Protein AF-A0A4Q0ICU3-F1 (afdb_monomer_lite)

Sequence (137 aa):
DRVFPPDHYGDPTKGTIRIIDYKTGVDNIEFKSLDDLFEPTARDRRKAILQSMFYSRAYAEKFRYEVPVQPFIYRMRTIYSDGINPLKYSGKPLKDYHEIIDGYMERLEALVREMLLSDKPFTQAEKEESCTFCLFK

Secondary structure (DSSP, 8-state):
-EE--GGGTT-TTTPEEEEEEEESS----EES-SHHHH-TT-TT--HHHHHHHHHHHHHHHHHT--S-EEEEEEETTTHHHH-----EETTEE---GGGTHHHHHHHHHHHHHHHHH--SPP---S-HHHHTT-S--

Foldseek 3Di:
DWAADPVQPPPPLGTAAEDEAEDQDPQALEDADLVLQQVLQDPRHNVLNLVQLVVQVVVCVVVVRPYFYFYFYHHVNCCVPPNTAGRYYNNHHDRGSVVCNVVSVVSVVVVVCCVPPPPDDDDDRPDVVVCVPPPPD

Radius of gyration: 17.1 Å; chains: 1; bounding box: 47×33×45 Å

Structure (mmCIF, N/CA/C/O backbone):
data_AF-A0A4Q0ICU3-F1
#
_entry.id   AF-A0A4Q0ICU3-F1
#
loop_
_atom_site.group_PDB
_atom_site.id
_atom_site.type_symbol
_atom_site.label_atom_id
_atom_site.label_alt_id
_atom_site.label_comp_id
_atom_site.label_asym_id
_atom_site.label_entity_id
_atom_site.label_seq_id
_atom_site.pdbx_PDB_ins_code
_atom_site.Cartn_x
_atom_site.Cartn_y
_atom_site.Cartn_z
_atom_site.occupancy
_atom_site.B_iso_or_equiv
_atom_site.auth_seq_id
_atom_site.auth_comp_id
_atom_site.auth_asym_id
_atom_site.auth_atom_id
_atom_site.pdbx_PDB_model_num
ATOM 1 N N . ASP A 1 1 ? -2.716 -2.447 15.038 1.00 85.38 1 ASP A N 1
ATOM 2 C CA . ASP A 1 1 ? -3.561 -1.726 16.019 1.00 85.38 1 ASP A CA 1
ATOM 3 C C . ASP A 1 1 ? -5.032 -1.970 15.678 1.00 85.38 1 ASP A C 1
ATOM 5 O O . ASP A 1 1 ? -5.304 -2.382 14.555 1.00 85.38 1 ASP A O 1
ATOM 9 N N . ARG A 1 2 ? -5.964 -1.804 16.617 1.00 89.31 2 ARG A N 1
ATOM 10 C CA . ARG A 1 2 ? -7.397 -2.035 16.395 1.00 89.31 2 ARG A CA 1
ATOM 11 C C . ARG A 1 2 ? -8.213 -0.917 17.039 1.00 89.31 2 ARG A C 1
ATOM 13 O O . ARG A 1 2 ? -8.050 -0.634 18.220 1.00 89.31 2 ARG A O 1
ATOM 20 N N . VAL A 1 3 ? -9.108 -0.316 16.262 1.00 89.44 3 VAL A N 1
ATOM 21 C CA . VAL A 1 3 ? -9.960 0.803 16.676 1.00 89.44 3 VAL A CA 1
ATOM 22 C C . VAL A 1 3 ? -11.408 0.358 16.657 1.00 89.44 3 VAL A C 1
ATOM 24 O O . VAL A 1 3 ? -11.909 -0.048 15.614 1.00 89.44 3 VAL A O 1
ATOM 27 N N . PHE A 1 4 ? -12.084 0.438 17.795 1.00 89.94 4 PHE A N 1
ATOM 28 C CA . PHE A 1 4 ? -13.482 0.036 17.912 1.00 89.94 4 PHE A CA 1
ATOM 29 C C . PHE A 1 4 ? -14.415 1.247 17.801 1.00 89.94 4 PHE A C 1
ATOM 31 O O . PHE A 1 4 ? -14.055 2.328 18.277 1.00 89.94 4 PHE A O 1
ATOM 38 N N . PRO A 1 5 ? -15.607 1.093 17.200 1.00 87.31 5 PRO A N 1
ATOM 39 C CA . PRO A 1 5 ? -16.636 2.121 17.260 1.00 87.31 5 PRO A CA 1
ATOM 40 C C . PRO A 1 5 ? -17.193 2.239 18.694 1.00 87.31 5 PRO A C 1
ATOM 42 O O . PRO A 1 5 ? -17.101 1.268 19.453 1.00 87.31 5 PRO A O 1
ATOM 45 N N . PRO A 1 6 ? -17.784 3.393 19.068 1.00 87.88 6 PRO A N 1
ATOM 46 C CA . PRO A 1 6 ? -18.227 3.663 20.441 1.00 87.88 6 PRO A CA 1
ATOM 47 C C . PRO A 1 6 ? -19.126 2.573 21.042 1.00 87.88 6 PRO A C 1
ATOM 49 O O . PRO A 1 6 ? -18.925 2.188 22.190 1.00 87.88 6 PRO A O 1
ATOM 52 N N . ASP A 1 7 ? -20.043 2.018 20.244 1.00 89.75 7 ASP A N 1
ATOM 53 C CA . ASP A 1 7 ? -21.051 1.054 20.711 1.00 89.75 7 ASP A CA 1
ATOM 54 C C . ASP A 1 7 ? -20.600 -0.419 20.647 1.00 89.75 7 ASP A C 1
ATOM 56 O O . ASP A 1 7 ? -21.333 -1.310 21.070 1.00 89.75 7 ASP A O 1
ATOM 60 N N . HIS A 1 8 ? -19.396 -0.703 20.134 1.00 85.62 8 HIS A N 1
ATOM 61 C CA . HIS A 1 8 ? -18.869 -2.072 20.008 1.00 85.62 8 HIS A CA 1
ATOM 62 C C . HIS A 1 8 ? -17.428 -2.195 20.522 1.00 85.62 8 HIS A C 1
ATOM 64 O O . HIS A 1 8 ? -16.588 -2.875 19.920 1.00 85.62 8 HIS A O 1
ATOM 70 N N . TYR A 1 9 ? -17.113 -1.519 21.630 1.00 88.12 9 TYR A N 1
ATOM 71 C CA . TYR A 1 9 ? -15.792 -1.613 22.248 1.00 88.12 9 TYR A CA 1
ATOM 72 C C . TYR A 1 9 ? -15.449 -3.065 22.608 1.00 88.12 9 TYR A C 1
ATOM 74 O O . TYR A 1 9 ? -16.192 -3.739 23.317 1.00 88.12 9 TYR A O 1
ATOM 82 N N . GLY A 1 10 ? -14.307 -3.546 22.114 1.00 86.50 10 GLY A N 1
ATOM 83 C CA . GLY A 1 10 ? -13.831 -4.905 22.368 1.00 86.50 10 GLY A CA 1
ATOM 84 C C . GLY A 1 10 ? -14.411 -5.985 21.451 1.00 86.50 10 GLY A C 1
ATOM 85 O O . GLY A 1 10 ? -13.927 -7.111 21.518 1.00 86.50 10 GLY A O 1
ATOM 86 N N . ASP A 1 11 ? -15.367 -5.676 20.564 1.00 86.88 11 ASP A N 1
ATOM 87 C CA . ASP A 1 11 ? -15.891 -6.650 19.596 1.00 86.88 11 ASP A CA 1
ATOM 88 C C . ASP A 1 11 ? -14.896 -6.858 18.433 1.00 86.88 11 ASP A C 1
ATOM 90 O O . ASP A 1 11 ? -14.740 -5.983 17.563 1.00 86.88 11 ASP A O 1
ATOM 94 N N . PRO A 1 12 ? -14.211 -8.017 18.363 1.00 80.00 12 PRO A N 1
ATOM 95 C CA . PRO A 1 12 ? -13.195 -8.273 17.350 1.00 80.00 12 PRO A CA 1
ATOM 96 C C . PRO A 1 12 ? -13.773 -8.382 15.930 1.00 80.00 12 PRO A C 1
ATOM 98 O O . PRO A 1 12 ? -13.004 -8.436 14.973 1.00 80.00 12 PRO A O 1
ATOM 101 N N . THR A 1 13 ? -15.094 -8.387 15.767 1.00 83.38 13 THR A N 1
ATOM 102 C CA . THR A 1 13 ? -15.786 -8.398 14.471 1.00 83.38 13 THR A CA 1
ATOM 103 C C . THR A 1 13 ? -16.243 -7.010 14.022 1.00 83.38 13 THR A C 1
ATOM 105 O O . THR A 1 13 ? -16.861 -6.884 12.969 1.00 83.38 13 THR A O 1
ATOM 108 N N . LYS A 1 14 ? -15.966 -5.958 14.806 1.00 86.94 14 LYS A N 1
ATOM 109 C CA . LYS A 1 14 ? -16.398 -4.577 14.510 1.00 86.94 14 LYS A CA 1
ATOM 110 C C . LYS A 1 14 ? -15.269 -3.554 14.500 1.00 86.94 14 LYS A C 1
ATOM 112 O O . LYS A 1 14 ? -15.467 -2.437 14.034 1.00 86.94 14 LYS A O 1
ATOM 117 N N . GLY A 1 15 ? -14.088 -3.906 15.005 1.00 92.38 15 GLY A N 1
ATOM 118 C CA . GLY A 1 15 ? -12.961 -2.974 15.062 1.00 92.38 15 GLY A CA 1
ATOM 119 C C . GLY A 1 15 ? -12.244 -2.794 13.720 1.00 92.38 15 GLY A C 1
ATOM 120 O O . GLY A 1 15 ? -11.850 -3.768 13.093 1.00 92.38 15 GLY A O 1
ATOM 121 N N . THR A 1 16 ? -11.967 -1.567 13.299 1.00 94.19 16 THR A N 1
ATOM 122 C CA . THR A 1 16 ? -11.046 -1.314 12.182 1.00 94.19 16 THR A CA 1
ATOM 123 C C . THR A 1 16 ? -9.640 -1.751 12.571 1.00 94.19 16 THR A C 1
ATOM 125 O O . THR A 1 16 ? -9.127 -1.351 13.619 1.00 94.19 16 THR A O 1
ATOM 128 N N . ILE A 1 17 ? -8.992 -2.553 11.732 1.00 94.31 17 ILE A N 1
ATOM 129 C CA . ILE A 1 17 ? -7.601 -2.955 11.956 1.00 94.31 17 ILE A CA 1
ATOM 130 C C . ILE A 1 17 ? -6.685 -1.977 11.249 1.00 94.31 17 ILE A C 1
ATOM 132 O O . ILE A 1 17 ? -6.868 -1.694 10.075 1.00 94.31 17 ILE A O 1
ATOM 136 N N . ARG A 1 18 ? -5.659 -1.496 11.944 1.00 94.75 18 ARG A N 1
ATOM 137 C CA . ARG A 1 18 ? -4.565 -0.739 11.340 1.00 94.75 18 ARG A CA 1
ATOM 138 C C . ARG A 1 18 ? -3.345 -1.627 11.169 1.00 94.75 18 ARG A C 1
ATOM 140 O O . ARG A 1 18 ? -2.805 -2.124 12.168 1.00 94.75 18 ARG A O 1
ATOM 147 N N . ILE A 1 19 ? -2.895 -1.777 9.929 1.00 95.25 19 ILE A N 1
ATOM 148 C CA . ILE A 1 19 ? -1.611 -2.396 9.594 1.00 95.25 19 ILE A CA 1
ATOM 149 C C . ILE A 1 19 ? -0.568 -1.283 9.541 1.00 95.25 19 ILE A C 1
ATOM 151 O O . ILE A 1 19 ? -0.690 -0.369 8.733 1.00 95.25 19 ILE A O 1
ATOM 155 N N . ILE A 1 20 ? 0.420 -1.333 10.438 1.00 93.38 20 ILE A N 1
ATOM 156 C CA . ILE A 1 20 ? 1.394 -0.254 10.638 1.00 93.38 20 ILE A CA 1
ATOM 157 C C . ILE A 1 20 ? 2.779 -0.733 10.205 1.00 93.38 20 ILE A C 1
ATOM 159 O O . ILE A 1 20 ? 3.323 -1.664 10.795 1.00 93.38 20 ILE A O 1
ATOM 163 N N . ASP A 1 21 ? 3.347 -0.066 9.205 1.00 92.62 21 ASP A N 1
ATOM 164 C CA . ASP A 1 21 ? 4.713 -0.272 8.733 1.00 92.62 21 ASP A CA 1
ATOM 165 C C . ASP A 1 21 ? 5.643 0.805 9.313 1.00 92.62 21 ASP A C 1
ATOM 167 O O . ASP A 1 21 ? 5.462 2.001 9.068 1.00 92.62 21 ASP A O 1
ATOM 171 N N . TYR A 1 22 ? 6.623 0.401 10.122 1.00 91.88 22 TYR A N 1
ATOM 172 C CA . TYR A 1 22 ? 7.543 1.324 10.787 1.00 91.88 22 TYR A CA 1
ATOM 173 C C . TYR A 1 22 ? 8.739 1.632 9.888 1.00 91.88 22 TYR A C 1
ATOM 175 O O . TYR A 1 22 ? 9.524 0.746 9.548 1.00 91.88 22 TYR A O 1
ATOM 183 N N . LYS A 1 23 ? 8.912 2.910 9.534 1.00 90.00 23 LYS A N 1
ATOM 184 C CA . LYS A 1 23 ? 9.975 3.371 8.635 1.00 90.00 23 LYS A CA 1
ATOM 185 C C . LYS A 1 23 ? 10.787 4.497 9.259 1.00 90.00 23 LYS A C 1
ATOM 187 O O . LYS A 1 23 ? 10.258 5.442 9.840 1.00 90.00 23 LYS A O 1
ATOM 192 N N . THR A 1 24 ? 12.102 4.413 9.083 1.00 87.38 24 THR A N 1
ATOM 193 C CA . THR A 1 24 ? 13.066 5.451 9.481 1.00 87.38 24 THR A CA 1
ATOM 194 C C . THR A 1 24 ? 13.254 6.530 8.408 1.00 87.38 24 THR A C 1
ATOM 196 O O . THR A 1 24 ? 13.815 7.589 8.688 1.00 87.38 24 THR A O 1
ATOM 199 N N . GLY A 1 25 ? 12.785 6.275 7.181 1.00 82.19 25 GLY A N 1
ATOM 200 C CA . GLY A 1 25 ? 12.861 7.190 6.044 1.00 82.19 25 GLY A CA 1
ATOM 201 C C . GLY A 1 25 ? 11.762 8.258 6.013 1.00 82.19 25 GLY A C 1
ATOM 202 O O . GLY A 1 25 ? 10.901 8.336 6.889 1.00 82.19 25 GLY A O 1
ATOM 203 N N . VAL A 1 26 ? 11.801 9.084 4.965 1.00 80.19 26 VAL A N 1
ATOM 204 C CA . VAL A 1 26 ? 10.812 10.138 4.663 1.00 80.19 26 VAL A CA 1
ATOM 205 C C . VAL A 1 26 ? 9.839 9.697 3.568 1.00 80.19 26 VAL A C 1
ATOM 207 O O . VAL A 1 26 ? 9.496 10.481 2.689 1.00 80.19 26 VAL A O 1
ATOM 210 N N . ASP A 1 27 ? 9.420 8.428 3.599 1.00 83.94 27 ASP A N 1
ATOM 211 C CA . ASP A 1 27 ? 8.518 7.875 2.587 1.00 83.94 27 ASP A CA 1
ATOM 212 C C . ASP A 1 27 ? 7.281 8.769 2.409 1.00 83.94 27 ASP A C 1
ATOM 214 O O . ASP A 1 27 ? 6.688 9.276 3.370 1.00 83.94 27 ASP A O 1
ATOM 218 N N . ASN A 1 28 ? 6.893 8.997 1.161 1.00 88.25 28 ASN A N 1
ATOM 219 C CA . ASN A 1 28 ? 5.693 9.758 0.873 1.00 88.25 28 ASN A CA 1
ATOM 220 C C . ASN A 1 28 ? 4.464 8.855 1.040 1.00 88.25 28 ASN A C 1
ATOM 222 O O . ASN A 1 28 ? 4.411 7.752 0.495 1.00 88.25 28 ASN A O 1
ATOM 226 N N . ILE A 1 29 ? 3.481 9.338 1.794 1.00 92.69 29 ILE A N 1
ATOM 227 C CA . ILE A 1 29 ? 2.259 8.603 2.138 1.00 92.69 29 ILE A CA 1
ATOM 228 C C . ILE A 1 29 ? 1.076 8.960 1.228 1.00 92.69 29 ILE A C 1
ATOM 230 O O . ILE A 1 29 ? -0.048 8.554 1.504 1.00 92.69 29 ILE A O 1
ATOM 234 N N . GLU A 1 30 ? 1.312 9.727 0.160 1.00 93.94 30 GLU A N 1
ATOM 235 C CA . GLU A 1 30 ? 0.288 10.191 -0.776 1.00 93.94 30 GLU A CA 1
ATOM 236 C C . GLU A 1 30 ? 0.551 9.731 -2.211 1.00 93.94 30 GLU A C 1
ATOM 238 O O . GLU A 1 30 ? 1.655 9.877 -2.734 1.00 93.94 30 GLU A O 1
ATOM 243 N N . PHE A 1 31 ? -0.485 9.241 -2.883 1.00 94.25 31 PHE A N 1
ATOM 244 C CA . PHE A 1 31 ? -0.454 8.835 -4.287 1.00 94.25 31 PHE A CA 1
ATOM 245 C C . PHE A 1 31 ? -1.749 9.255 -4.990 1.00 94.25 31 PHE A C 1
ATOM 247 O O . PHE A 1 31 ? -2.799 9.397 -4.357 1.00 94.25 31 PHE A O 1
ATOM 254 N N . LYS A 1 32 ? -1.671 9.517 -6.297 1.00 93.69 32 LYS A N 1
ATOM 255 C CA . LYS A 1 32 ? -2.798 10.036 -7.085 1.00 93.69 32 LYS A CA 1
ATOM 256 C C . LYS A 1 32 ? -3.480 8.928 -7.868 1.00 93.69 32 LYS A C 1
ATOM 258 O O . LYS A 1 32 ? -4.701 8.920 -7.950 1.00 93.69 32 LYS A O 1
ATOM 263 N N . SER A 1 33 ? -2.705 7.989 -8.397 1.00 93.75 33 SER A N 1
ATOM 264 C CA . SER A 1 33 ? -3.201 6.857 -9.172 1.00 93.75 33 SER A CA 1
ATOM 265 C C . SER A 1 33 ? -2.609 5.544 -8.665 1.00 93.75 33 SER A C 1
ATOM 267 O O . SER A 1 33 ? -1.530 5.529 -8.074 1.00 93.75 33 SER A O 1
ATOM 269 N N . LEU A 1 34 ? -3.298 4.427 -8.907 1.00 94.12 34 LEU A N 1
ATOM 270 C CA . LEU A 1 34 ? -2.722 3.110 -8.632 1.00 94.12 34 LEU A CA 1
ATOM 271 C C . LEU A 1 34 ? -1.479 2.844 -9.489 1.00 94.12 34 LEU A C 1
ATOM 273 O O . LEU A 1 34 ? -0.563 2.180 -9.013 1.00 94.12 34 LEU A O 1
ATOM 277 N N . ASP A 1 35 ? -1.407 3.404 -10.697 1.00 92.12 35 ASP A N 1
ATOM 278 C CA . ASP A 1 35 ? -0.250 3.261 -11.588 1.00 92.12 35 ASP A CA 1
ATOM 279 C C . ASP A 1 35 ? 1.024 3.850 -10.954 1.00 92.12 35 ASP A C 1
ATOM 281 O O . ASP A 1 35 ? 2.100 3.267 -11.085 1.00 92.12 35 ASP A O 1
ATOM 285 N N . ASP A 1 36 ? 0.896 4.901 -10.131 1.00 90.19 36 ASP A N 1
ATOM 286 C CA . ASP A 1 36 ? 2.009 5.496 -9.367 1.00 90.19 36 ASP A CA 1
ATOM 287 C C . ASP A 1 36 ? 2.721 4.473 -8.450 1.00 90.19 36 ASP A C 1
ATOM 289 O O . ASP A 1 36 ? 3.884 4.657 -8.075 1.00 90.19 36 ASP A O 1
ATOM 293 N N . LEU A 1 37 ? 2.024 3.407 -8.032 1.00 92.38 37 LEU A N 1
ATOM 294 C CA . LEU A 1 37 ? 2.577 2.361 -7.163 1.00 92.38 37 LEU A CA 1
ATOM 295 C C . LEU A 1 37 ? 3.396 1.322 -7.954 1.00 92.38 37 LEU A C 1
ATOM 297 O O . LEU A 1 37 ? 4.318 0.698 -7.405 1.00 92.38 37 LEU A O 1
ATOM 301 N N . PHE A 1 38 ? 3.067 1.140 -9.234 1.00 92.50 38 PHE A N 1
ATOM 302 C CA . PHE A 1 38 ? 3.589 0.073 -10.090 1.00 92.50 38 PHE A CA 1
ATOM 303 C C . PHE A 1 38 ? 4.547 0.562 -11.181 1.00 92.50 38 PHE A C 1
ATOM 305 O O . PHE A 1 38 ? 5.231 -0.275 -11.754 1.00 92.50 38 PHE A O 1
ATOM 312 N N . GLU A 1 39 ? 4.682 1.874 -11.396 1.00 88.50 39 GLU A N 1
ATOM 313 C CA . GLU A 1 39 ? 5.636 2.470 -12.342 1.00 88.50 39 GLU A CA 1
ATOM 314 C C . GLU A 1 39 ? 7.105 2.186 -11.938 1.00 88.50 39 GLU A C 1
ATOM 316 O O . GLU A 1 39 ? 7.595 2.749 -10.945 1.00 88.50 39 GLU A O 1
ATOM 321 N N . PRO A 1 40 ? 7.842 1.325 -12.673 1.00 81.56 40 PRO A N 1
ATOM 322 C CA . PRO A 1 40 ? 9.208 0.938 -12.318 1.00 81.56 40 PRO A CA 1
ATOM 323 C C . PRO A 1 40 ? 10.204 2.094 -12.423 1.00 81.56 40 PRO A C 1
ATOM 325 O O . PRO A 1 40 ? 11.183 2.131 -11.677 1.00 81.56 40 PRO A O 1
ATOM 328 N N . THR A 1 41 ? 9.950 3.051 -13.318 1.00 82.06 41 THR A N 1
ATOM 329 C CA . THR A 1 41 ? 10.849 4.180 -13.577 1.00 82.06 41 THR A CA 1
ATOM 330 C C . THR A 1 41 ? 10.554 5.388 -12.683 1.00 82.06 41 THR A C 1
ATOM 332 O O . THR A 1 41 ? 11.280 6.385 -12.729 1.00 82.06 41 THR A O 1
ATOM 335 N N . ALA A 1 42 ? 9.534 5.342 -11.820 1.00 81.75 42 ALA A N 1
ATOM 336 C CA . ALA A 1 42 ? 9.175 6.465 -10.958 1.00 81.75 42 ALA A CA 1
ATOM 337 C C . ALA A 1 42 ? 10.305 6.789 -9.966 1.00 81.75 42 ALA A C 1
ATOM 339 O O . ALA A 1 42 ? 10.709 5.958 -9.154 1.00 81.75 42 ALA A O 1
ATOM 340 N N . ARG A 1 43 ? 10.796 8.039 -9.992 1.00 72.81 43 ARG A N 1
ATOM 341 C CA . ARG A 1 43 ? 11.878 8.500 -9.095 1.00 72.81 43 ARG A CA 1
ATOM 342 C C . ARG A 1 43 ? 11.482 8.434 -7.616 1.00 72.81 43 ARG A C 1
ATOM 344 O O . ARG A 1 43 ? 12.318 8.145 -6.772 1.00 72.81 43 ARG A O 1
ATOM 351 N N . ASP A 1 44 ? 10.214 8.699 -7.317 1.00 74.69 44 ASP A N 1
ATOM 352 C CA . ASP A 1 44 ? 9.656 8.701 -5.960 1.00 74.69 44 ASP A CA 1
ATOM 353 C C . ASP A 1 44 ? 8.575 7.617 -5.828 1.00 74.69 44 ASP A C 1
ATOM 355 O O . ASP A 1 44 ? 7.425 7.871 -5.449 1.00 74.69 44 ASP A O 1
ATOM 359 N N . ARG A 1 45 ? 8.939 6.390 -6.234 1.00 77.56 45 ARG A N 1
ATOM 360 C CA . ARG A 1 45 ? 8.034 5.241 -6.192 1.00 77.56 45 ARG A CA 1
ATOM 361 C C . ARG A 1 45 ? 7.549 5.012 -4.767 1.00 77.56 45 ARG A C 1
ATOM 363 O O . ARG A 1 45 ? 8.330 4.892 -3.821 1.00 77.56 45 ARG A O 1
ATOM 370 N N . ARG A 1 46 ? 6.239 4.848 -4.626 1.00 89.25 46 ARG A N 1
ATOM 371 C CA . ARG A 1 46 ? 5.540 4.679 -3.346 1.00 89.25 46 ARG A CA 1
ATOM 372 C C . ARG A 1 46 ? 5.675 3.264 -2.776 1.00 89.25 46 ARG A C 1
ATOM 374 O O . ARG A 1 46 ? 4.689 2.627 -2.411 1.00 89.25 46 ARG A O 1
ATOM 381 N N . LYS A 1 47 ? 6.907 2.754 -2.683 1.00 87.94 47 LYS A N 1
ATOM 382 C CA . LYS A 1 47 ? 7.223 1.371 -2.279 1.00 87.94 47 LYS A CA 1
ATOM 383 C C . LYS A 1 47 ? 6.631 0.981 -0.922 1.00 87.94 47 LYS A C 1
ATOM 385 O O . LYS A 1 47 ? 6.146 -0.133 -0.765 1.00 87.94 47 LYS A O 1
ATOM 390 N N . ALA A 1 48 ? 6.621 1.905 0.038 1.00 91.88 48 ALA A N 1
ATOM 391 C CA . ALA A 1 48 ? 6.054 1.661 1.361 1.00 91.88 48 ALA A CA 1
ATOM 392 C C . ALA A 1 48 ? 4.518 1.518 1.314 1.00 91.88 48 ALA A C 1
ATOM 394 O O . ALA A 1 48 ? 3.949 0.706 2.043 1.00 91.88 48 ALA A O 1
ATOM 395 N N . ILE A 1 49 ? 3.847 2.244 0.408 1.00 94.44 49 ILE A N 1
ATOM 396 C CA . ILE A 1 49 ? 2.401 2.108 0.171 1.00 94.44 49 ILE A CA 1
ATOM 397 C C . ILE A 1 49 ? 2.115 0.760 -0.490 1.00 94.44 49 ILE A C 1
ATOM 399 O O . ILE A 1 49 ? 1.255 0.022 -0.013 1.00 94.44 49 ILE A O 1
ATOM 403 N N . LEU A 1 50 ? 2.886 0.404 -1.524 1.00 94.31 50 LEU A N 1
ATOM 404 C CA . LEU A 1 50 ? 2.778 -0.888 -2.207 1.00 94.31 50 LEU A CA 1
ATOM 405 C C . LEU A 1 50 ? 2.890 -2.063 -1.216 1.00 94.31 50 LEU A C 1
ATOM 407 O O . LEU A 1 50 ? 2.061 -2.972 -1.243 1.00 94.31 50 LEU A O 1
ATOM 411 N N . GLN A 1 51 ? 3.877 -2.008 -0.313 1.00 94.12 51 GLN A N 1
ATOM 412 C CA . GLN A 1 51 ? 4.107 -2.997 0.745 1.00 94.12 51 GLN A CA 1
ATOM 413 C C . GLN A 1 51 ? 2.945 -3.047 1.757 1.00 94.12 51 GLN A C 1
ATOM 415 O O . GLN A 1 51 ? 2.451 -4.124 2.090 1.00 94.12 51 GLN A O 1
ATOM 420 N N . SER A 1 52 ? 2.474 -1.889 2.228 1.00 95.12 52 SER A N 1
ATOM 421 C CA . SER A 1 52 ? 1.400 -1.806 3.231 1.00 95.12 52 SER A CA 1
ATOM 422 C C . SER A 1 52 ? 0.051 -2.308 2.702 1.00 95.12 52 SE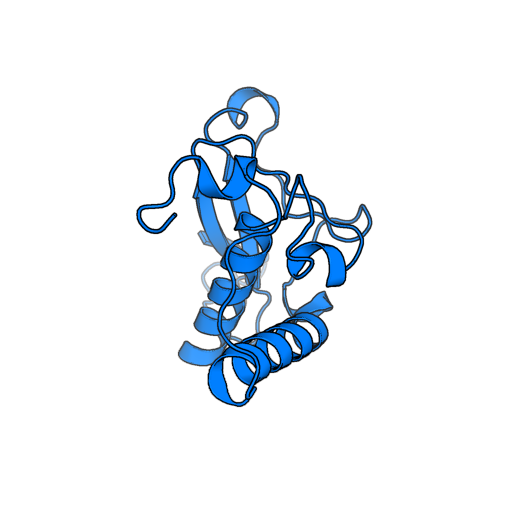R A C 1
ATOM 424 O O . SER A 1 52 ? -0.707 -2.948 3.436 1.00 95.12 52 SER A O 1
ATOM 426 N N . MET A 1 53 ? -0.243 -2.065 1.421 1.00 96.75 53 MET A N 1
ATOM 427 C CA . MET A 1 53 ? -1.432 -2.599 0.747 1.00 96.75 53 MET A CA 1
ATOM 428 C C . MET A 1 53 ? -1.400 -4.128 0.675 1.00 96.75 53 MET A C 1
ATOM 430 O O . MET A 1 53 ? -2.390 -4.774 1.022 1.00 96.75 53 MET A O 1
ATOM 434 N N . PHE A 1 54 ? -0.246 -4.711 0.325 1.00 97.00 54 PHE A N 1
ATOM 435 C CA . PHE A 1 54 ? -0.069 -6.164 0.303 1.00 97.00 54 PHE A CA 1
ATOM 436 C C . PHE A 1 54 ? -0.351 -6.786 1.674 1.00 97.00 54 PHE A C 1
ATOM 438 O O . PHE A 1 54 ? -1.110 -7.747 1.778 1.00 97.00 54 PHE A O 1
ATOM 445 N N . TYR A 1 55 ? 0.207 -6.213 2.745 1.00 96.56 55 TYR A N 1
ATOM 446 C CA . TYR A 1 55 ? -0.030 -6.713 4.100 1.00 96.56 55 TYR A CA 1
ATOM 447 C C . TYR A 1 55 ? -1.484 -6.579 4.5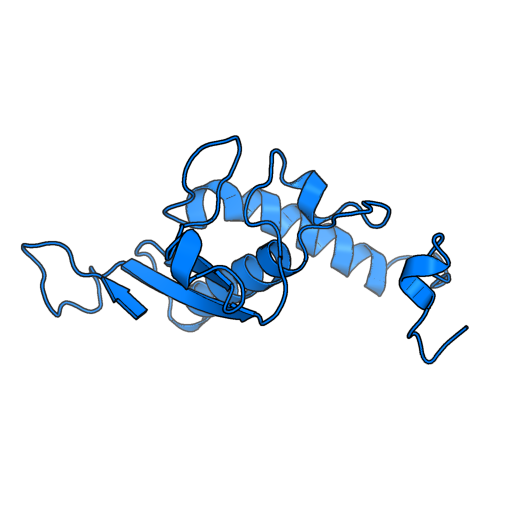44 1.00 96.56 55 TYR A C 1
ATOM 449 O O . TYR A 1 55 ? -1.988 -7.469 5.227 1.00 96.56 55 TYR A O 1
ATOM 457 N N . SER A 1 56 ? -2.164 -5.507 4.134 1.00 96.75 56 SER A N 1
ATOM 458 C CA . SER A 1 56 ? -3.589 -5.314 4.420 1.00 96.75 56 SER A CA 1
ATOM 459 C C . SER A 1 56 ? -4.426 -6.419 3.775 1.00 96.75 56 SER A C 1
ATOM 461 O O . SER A 1 56 ? -5.205 -7.073 4.469 1.00 96.75 56 SER A O 1
ATOM 463 N N . ARG A 1 57 ? -4.177 -6.725 2.492 1.00 97.19 57 ARG A N 1
ATOM 464 C CA . ARG A 1 57 ? -4.838 -7.843 1.803 1.00 97.19 57 ARG A CA 1
ATOM 465 C C . ARG A 1 57 ? -4.491 -9.192 2.418 1.00 97.19 57 ARG A C 1
ATOM 467 O O . ARG A 1 57 ? -5.390 -9.978 2.686 1.00 97.19 57 ARG A O 1
ATOM 474 N N . ALA A 1 58 ? -3.210 -9.456 2.667 1.00 96.94 58 ALA A N 1
ATOM 475 C CA . ALA A 1 58 ? -2.759 -10.724 3.232 1.00 96.94 58 ALA A CA 1
ATOM 476 C C . ALA A 1 58 ? -3.377 -10.989 4.613 1.00 96.94 58 ALA A C 1
ATOM 478 O O . ALA A 1 58 ? -3.764 -12.119 4.909 1.00 96.94 58 ALA A O 1
ATOM 479 N N . TYR A 1 59 ? -3.495 -9.954 5.451 1.00 95.69 59 TYR A N 1
ATOM 480 C CA . TYR A 1 59 ? -4.174 -10.057 6.738 1.00 95.69 59 TYR A CA 1
ATOM 481 C C . TYR A 1 59 ? -5.661 -10.382 6.556 1.00 95.69 59 TYR A C 1
ATOM 483 O O . TYR A 1 59 ? -6.150 -11.343 7.153 1.00 95.69 59 TYR A O 1
ATOM 491 N N . ALA A 1 60 ? -6.364 -9.605 5.727 1.00 95.19 60 ALA A N 1
ATOM 492 C CA . ALA A 1 60 ? -7.795 -9.775 5.507 1.00 95.19 60 ALA A CA 1
ATOM 493 C C . ALA A 1 60 ? -8.131 -11.174 4.971 1.00 95.19 60 ALA A C 1
ATOM 495 O O . ALA A 1 60 ? -9.006 -11.838 5.517 1.00 95.19 60 ALA A O 1
ATOM 496 N N . GLU A 1 61 ? -7.368 -11.669 3.997 1.00 96.00 61 GLU A N 1
ATOM 497 C CA . GLU A 1 61 ? -7.519 -13.021 3.444 1.00 96.00 61 GLU A CA 1
ATOM 498 C C . GLU A 1 61 ? -7.268 -14.110 4.488 1.00 96.00 61 GLU A C 1
ATOM 500 O O . GLU A 1 61 ? -8.092 -15.003 4.691 1.00 96.00 61 GLU A O 1
ATOM 505 N N . LYS A 1 62 ? -6.137 -14.024 5.201 1.00 96.31 62 LYS A N 1
ATOM 506 C CA . LYS A 1 62 ? -5.734 -15.047 6.173 1.00 96.31 62 LYS A CA 1
ATOM 507 C C . LYS A 1 62 ? -6.764 -15.227 7.287 1.00 96.31 62 LYS A C 1
ATOM 509 O O . LYS A 1 62 ? -6.969 -16.347 7.751 1.00 96.31 62 LYS A O 1
ATOM 514 N N . PHE A 1 63 ? -7.370 -14.132 7.737 1.00 93.56 63 PHE A N 1
ATOM 515 C CA . PHE A 1 63 ? -8.295 -14.129 8.869 1.00 93.56 63 PHE A CA 1
ATOM 516 C C . PHE A 1 63 ? -9.765 -13.975 8.466 1.00 93.56 63 PHE A C 1
ATOM 518 O O . PHE A 1 63 ? -10.609 -13.906 9.356 1.00 93.56 63 PHE A O 1
ATOM 525 N N . ARG A 1 64 ? -10.074 -13.943 7.159 1.00 93.12 64 ARG A N 1
ATOM 526 C CA . ARG A 1 64 ? -11.418 -13.666 6.615 1.00 93.12 64 ARG A CA 1
ATOM 527 C C . ARG A 1 64 ? -12.032 -12.413 7.242 1.00 93.12 64 ARG A C 1
ATOM 529 O O . ARG A 1 64 ? -13.137 -12.430 7.777 1.00 93.12 64 ARG A O 1
ATOM 536 N N . TYR A 1 65 ? -11.242 -11.345 7.262 1.00 92.56 65 TYR A N 1
ATOM 537 C CA . TYR A 1 65 ? -11.580 -10.113 7.954 1.00 92.56 65 TYR A CA 1
ATOM 538 C C . TYR A 1 65 ? -12.312 -9.149 7.019 1.00 92.56 65 TYR A C 1
ATOM 540 O O . TYR A 1 65 ? -11.688 -8.532 6.165 1.00 92.56 65 TYR A O 1
ATOM 548 N N . GLU A 1 66 ? -13.628 -9.023 7.192 1.00 90.44 66 GLU A N 1
ATOM 549 C CA . GLU A 1 66 ? -14.502 -8.227 6.307 1.00 90.44 66 GLU A CA 1
ATOM 550 C C . GLU A 1 66 ? -14.703 -6.773 6.775 1.00 90.44 66 GLU A C 1
ATOM 552 O O . GLU A 1 66 ? -15.314 -5.956 6.092 1.00 90.44 66 GLU A O 1
ATOM 557 N N . VAL A 1 67 ? -14.206 -6.433 7.963 1.00 93.06 67 VAL A N 1
ATOM 558 C CA . VAL A 1 67 ? -14.266 -5.073 8.524 1.00 93.06 67 VAL A CA 1
ATOM 559 C C . VAL A 1 67 ? -13.116 -4.244 7.942 1.00 93.06 67 VAL A C 1
ATOM 561 O O . VAL A 1 67 ? -12.079 -4.824 7.608 1.00 93.06 67 VAL A O 1
ATOM 564 N N . PRO A 1 68 ? -13.228 -2.900 7.878 1.00 95.12 68 PRO A N 1
ATOM 565 C CA . PRO A 1 68 ? -12.169 -2.063 7.337 1.00 95.12 68 PRO A CA 1
ATOM 566 C C . PRO A 1 68 ? -10.767 -2.382 7.864 1.00 95.12 68 PRO A C 1
ATOM 568 O O . PRO A 1 68 ? -10.541 -2.499 9.079 1.00 95.12 68 PRO A O 1
ATOM 571 N N . VAL A 1 69 ? -9.817 -2.463 6.932 1.00 96.25 69 VAL A N 1
ATOM 572 C CA . VAL A 1 69 ? -8.385 -2.567 7.223 1.00 96.25 69 VAL A CA 1
ATOM 573 C C . VAL A 1 69 ? -7.706 -1.317 6.690 1.00 96.25 69 VAL A C 1
ATOM 575 O O . VAL A 1 69 ? -7.737 -1.028 5.498 1.00 96.25 69 VAL A O 1
ATOM 578 N N . GLN A 1 70 ? -7.082 -0.563 7.585 1.00 96.31 70 GLN A N 1
ATOM 579 C CA . GLN A 1 70 ? -6.461 0.712 7.282 1.00 96.31 70 GLN A CA 1
ATOM 580 C C . GLN A 1 70 ? -4.930 0.571 7.237 1.00 96.31 70 GLN A C 1
ATOM 582 O O . GLN A 1 70 ? -4.307 0.307 8.273 1.00 96.31 70 GLN A O 1
ATOM 587 N N . PRO A 1 71 ? -4.286 0.767 6.076 1.00 95.56 71 PRO A N 1
ATOM 588 C CA . PRO A 1 71 ? -2.831 0.788 5.987 1.00 95.56 71 PRO A CA 1
ATOM 589 C C . PRO A 1 71 ? -2.261 2.093 6.567 1.00 95.56 71 PRO A C 1
ATOM 591 O O . PRO A 1 71 ? -2.796 3.180 6.345 1.00 95.56 71 PRO A O 1
ATOM 594 N N . PHE A 1 72 ? -1.141 1.992 7.282 1.00 94.12 72 PHE A N 1
ATOM 595 C CA . PHE A 1 72 ? -0.388 3.117 7.834 1.00 94.12 72 PHE A CA 1
ATOM 596 C C . PHE A 1 72 ? 1.109 2.933 7.630 1.00 94.12 72 PHE A C 1
ATOM 598 O O . PHE A 1 72 ? 1.647 1.844 7.819 1.00 94.12 72 PHE A O 1
ATOM 605 N N . ILE A 1 73 ? 1.788 4.048 7.368 1.00 93.75 73 ILE A N 1
ATOM 606 C CA . ILE A 1 73 ? 3.246 4.131 7.402 1.00 93.75 73 ILE A CA 1
ATOM 607 C C . ILE A 1 73 ? 3.637 5.075 8.532 1.00 93.75 73 ILE A C 1
ATOM 609 O O . ILE A 1 73 ? 3.290 6.257 8.539 1.00 93.75 73 ILE A O 1
ATOM 613 N N . TYR A 1 74 ? 4.379 4.544 9.493 1.00 92.25 74 TYR A N 1
ATOM 614 C CA . TYR A 1 74 ? 4.865 5.277 10.645 1.00 92.25 74 TYR A CA 1
ATOM 615 C C . TYR A 1 74 ? 6.263 5.816 10.357 1.00 92.25 74 TYR A C 1
ATOM 617 O O . TYR A 1 74 ? 7.256 5.093 10.443 1.00 92.25 74 TYR A O 1
ATOM 625 N N . ARG A 1 75 ? 6.335 7.098 9.993 1.00 91.81 75 ARG A N 1
ATOM 626 C CA . ARG A 1 75 ? 7.588 7.777 9.639 1.00 91.81 75 ARG A CA 1
ATOM 627 C C . ARG A 1 75 ? 8.259 8.302 10.899 1.00 91.81 75 ARG A C 1
ATOM 629 O O . ARG A 1 75 ? 7.999 9.426 11.322 1.00 91.81 75 ARG A O 1
ATOM 636 N N . MET A 1 76 ? 9.140 7.501 11.496 1.00 89.81 76 MET A N 1
ATOM 637 C CA . MET A 1 76 ? 9.820 7.845 12.753 1.00 89.81 76 MET A CA 1
ATOM 638 C C . MET A 1 76 ? 10.552 9.189 12.679 1.00 89.81 76 MET A C 1
ATOM 640 O O . MET A 1 76 ? 10.604 9.918 13.663 1.00 89.81 76 MET A O 1
ATOM 644 N N . ARG A 1 77 ? 11.081 9.545 11.503 1.00 88.69 77 ARG A N 1
ATOM 645 C CA . ARG A 1 77 ? 11.823 10.794 11.311 1.00 88.69 77 ARG A CA 1
ATOM 646 C C . ARG A 1 77 ? 10.956 12.052 11.395 1.00 88.69 77 ARG A C 1
ATOM 648 O O . ARG A 1 77 ? 11.476 13.087 11.794 1.00 88.69 77 ARG A O 1
ATOM 655 N N . THR A 1 78 ? 9.678 11.986 11.016 1.00 89.31 78 THR A N 1
ATOM 656 C CA . THR A 1 78 ? 8.794 13.169 10.968 1.00 89.31 78 THR A CA 1
ATOM 657 C C . THR A 1 78 ? 7.582 13.060 11.881 1.00 89.31 78 THR A C 1
ATOM 659 O O . THR A 1 78 ? 6.738 13.945 11.894 1.00 89.31 78 THR A O 1
ATOM 662 N N . ILE A 1 79 ? 7.482 12.008 12.693 1.00 89.62 79 ILE A N 1
ATOM 663 C CA . ILE A 1 79 ? 6.305 11.820 13.538 1.00 89.62 79 ILE A CA 1
ATOM 664 C C . ILE A 1 79 ? 6.113 12.919 14.583 1.00 89.62 79 ILE A C 1
ATOM 666 O O . ILE A 1 79 ? 4.980 13.297 14.863 1.00 89.62 79 ILE A O 1
ATOM 670 N N . TYR A 1 80 ? 7.199 13.449 15.146 1.00 88.56 80 TYR A N 1
ATOM 671 C CA . TYR A 1 80 ? 7.102 14.522 16.134 1.00 88.56 80 TYR A CA 1
ATOM 672 C C . TYR A 1 80 ? 6.537 15.816 15.535 1.00 88.56 80 TYR A C 1
ATOM 674 O O . TYR A 1 80 ? 5.861 16.553 16.244 1.00 88.56 80 TYR A O 1
ATOM 682 N N . SER A 1 81 ? 6.798 16.087 14.251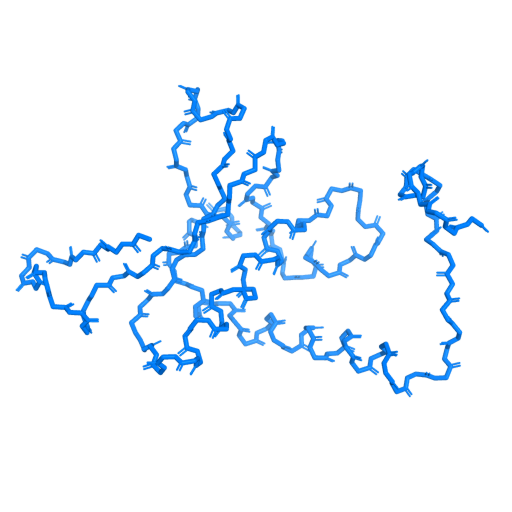 1.00 90.62 81 SER A N 1
ATOM 683 C CA . SER A 1 81 ? 6.306 17.286 13.564 1.00 90.62 81 SER A CA 1
ATOM 684 C C . SER A 1 81 ? 4.941 17.074 12.914 1.00 90.62 81 SER A C 1
ATOM 686 O O . SER A 1 81 ? 4.062 17.920 13.035 1.00 90.62 81 SER A O 1
ATOM 688 N N . ASP A 1 82 ? 4.760 15.946 12.229 1.00 87.19 82 ASP A N 1
ATOM 689 C CA . ASP A 1 82 ? 3.614 15.712 11.346 1.00 87.19 82 ASP A CA 1
ATOM 690 C C . ASP A 1 82 ? 2.505 14.911 12.040 1.00 87.19 82 ASP A C 1
ATOM 692 O O . ASP A 1 82 ? 1.377 14.853 11.549 1.00 87.19 82 ASP A O 1
ATOM 696 N N . GLY A 1 83 ? 2.823 14.241 13.149 1.00 87.69 83 GLY A N 1
ATOM 697 C CA . GLY A 1 83 ? 1.961 13.245 13.767 1.00 87.69 83 GLY A CA 1
ATOM 698 C C . GLY A 1 83 ? 1.790 11.981 12.917 1.00 87.69 83 GLY A C 1
ATOM 699 O O . GLY A 1 83 ? 2.509 11.718 11.948 1.00 87.69 83 GLY A O 1
ATOM 700 N N . ILE A 1 84 ? 0.810 11.166 13.307 1.00 85.56 84 ILE A N 1
ATOM 701 C CA . ILE A 1 84 ? 0.443 9.934 12.603 1.00 85.56 84 ILE A CA 1
ATOM 702 C C . ILE A 1 84 ? -0.677 10.272 11.624 1.00 85.56 84 ILE A C 1
ATOM 704 O O . ILE A 1 84 ? -1.789 10.589 12.041 1.00 85.56 84 ILE A O 1
ATOM 708 N N . ASN A 1 85 ? -0.395 10.164 10.328 1.00 88.50 85 ASN A N 1
ATOM 709 C CA . ASN A 1 85 ? -1.364 10.450 9.276 1.00 88.50 85 ASN A CA 1
ATOM 710 C C . ASN A 1 85 ? -1.714 9.177 8.497 1.00 88.50 85 ASN A C 1
ATOM 712 O O . ASN A 1 85 ? -0.828 8.351 8.260 1.00 88.50 85 ASN A O 1
ATOM 716 N N . PRO A 1 86 ? -2.982 9.009 8.084 1.00 91.44 86 PRO A N 1
ATOM 717 C CA . PRO A 1 86 ? -3.358 7.937 7.174 1.00 91.44 86 PRO A CA 1
ATOM 718 C C . PRO A 1 86 ? -2.704 8.141 5.805 1.00 91.44 86 PRO A C 1
ATOM 720 O O . PRO A 1 86 ? -2.349 9.267 5.436 1.00 91.44 86 PRO A O 1
ATOM 723 N N . LEU A 1 87 ? -2.599 7.058 5.031 1.00 94.94 87 LEU A N 1
ATOM 724 C CA . LEU A 1 87 ? -2.261 7.179 3.614 1.00 94.94 87 LEU A CA 1
ATOM 725 C C . LEU A 1 87 ? -3.283 8.073 2.909 1.00 94.94 87 LEU A C 1
ATOM 727 O O . LEU A 1 87 ? -4.449 8.124 3.305 1.00 94.94 87 LEU A O 1
ATOM 731 N N . LYS A 1 88 ? -2.855 8.774 1.862 1.00 95.75 88 LYS A N 1
ATOM 732 C CA . LYS A 1 88 ? -3.728 9.615 1.044 1.00 95.75 88 LYS A CA 1
ATOM 733 C C . LYS A 1 88 ? -3.805 9.080 -0.376 1.00 95.75 88 LYS A C 1
ATOM 735 O O . LYS A 1 88 ? -2.779 8.933 -1.035 1.00 95.75 88 LYS A O 1
ATOM 740 N N . TYR A 1 89 ? -5.023 8.849 -0.845 1.00 95.94 89 TYR A N 1
ATOM 741 C CA . TYR A 1 89 ? -5.316 8.506 -2.226 1.00 95.94 89 TYR A CA 1
ATOM 742 C C . TYR A 1 89 ? -6.096 9.649 -2.873 1.00 95.94 89 TYR A C 1
ATOM 744 O O . TYR A 1 89 ? -7.152 10.044 -2.376 1.00 95.94 89 TYR A O 1
ATOM 752 N N . SER A 1 90 ? -5.559 10.228 -3.950 1.00 94.50 90 SER A N 1
ATOM 753 C CA . SER A 1 90 ? -6.174 11.378 -4.637 1.00 94.50 90 SER A CA 1
ATOM 754 C C . SER A 1 90 ? -6.537 12.528 -3.677 1.00 94.50 90 SER A C 1
ATOM 756 O O . SER A 1 90 ? -7.633 13.087 -3.717 1.00 94.50 90 SER A O 1
ATOM 758 N N . GLY A 1 91 ? -5.622 12.851 -2.755 1.00 94.94 91 GLY A N 1
ATOM 759 C CA . GLY A 1 91 ? -5.791 13.912 -1.755 1.00 94.94 91 GLY A CA 1
ATOM 760 C C . GLY A 1 91 ? -6.726 13.577 -0.583 1.00 94.94 91 GLY A C 1
ATOM 761 O O . GLY A 1 91 ? -6.850 14.386 0.338 1.00 94.94 91 GLY A O 1
ATOM 762 N N . LYS A 1 92 ? -7.361 12.398 -0.564 1.00 96.00 92 LYS A N 1
ATOM 763 C CA . LYS A 1 92 ? -8.267 11.967 0.510 1.00 96.00 92 LYS A CA 1
ATOM 764 C C . LYS A 1 92 ? -7.614 10.908 1.400 1.00 96.00 92 LYS A C 1
ATOM 766 O O . LYS A 1 92 ? -6.920 10.039 0.880 1.00 96.00 92 LYS A O 1
ATOM 771 N N . PRO A 1 93 ? -7.835 10.937 2.726 1.00 95.88 93 PRO A N 1
ATOM 772 C CA . PRO A 1 93 ? -7.423 9.853 3.612 1.00 95.88 93 PRO A CA 1
ATOM 773 C C . PRO A 1 93 ? -8.006 8.503 3.178 1.00 95.88 93 PRO A C 1
ATOM 775 O O . PRO A 1 93 ? -9.225 8.360 3.143 1.00 95.88 93 PRO A O 1
ATOM 778 N N . LEU A 1 94 ? -7.144 7.523 2.919 1.00 96.12 94 LEU A N 1
ATOM 779 C CA . LEU A 1 94 ? -7.519 6.130 2.710 1.00 96.12 94 LEU A CA 1
ATOM 780 C C . LEU A 1 94 ? -7.829 5.517 4.079 1.00 96.12 94 LEU A C 1
ATOM 782 O O . LEU A 1 94 ? -6.940 5.362 4.929 1.00 96.12 94 LEU A O 1
ATOM 786 N N . LYS A 1 95 ? -9.110 5.254 4.334 1.00 94.81 95 LYS A N 1
ATOM 787 C CA . LYS A 1 95 ? -9.575 4.724 5.623 1.00 94.81 95 LYS A CA 1
ATOM 788 C C . LYS A 1 95 ? -9.812 3.230 5.568 1.00 94.81 95 LYS A C 1
ATOM 790 O O . LYS A 1 95 ? -9.671 2.575 6.598 1.00 94.81 95 LYS A O 1
ATOM 795 N N . ASP A 1 96 ? -10.107 2.715 4.385 1.00 95.81 96 ASP A N 1
ATOM 796 C CA . ASP A 1 96 ? -10.249 1.297 4.148 1.00 95.81 96 ASP A CA 1
ATOM 797 C C . ASP A 1 96 ? -9.523 0.897 2.864 1.00 95.81 96 ASP A C 1
ATOM 799 O O . ASP A 1 96 ? -9.727 1.477 1.800 1.00 95.81 96 ASP A O 1
ATOM 803 N N . TYR A 1 97 ? -8.660 -0.110 2.946 1.00 95.81 97 TYR A N 1
ATOM 804 C CA . TYR A 1 97 ? -7.949 -0.613 1.777 1.00 95.81 97 TYR A CA 1
ATOM 805 C C . TYR A 1 97 ? -8.903 -1.187 0.713 1.00 95.81 97 TYR A C 1
ATOM 807 O O . TYR A 1 97 ? -8.548 -1.180 -0.468 1.00 95.81 97 TYR A O 1
ATOM 815 N N . HIS A 1 98 ? -10.111 -1.627 1.105 1.00 95.81 98 HIS A N 1
ATOM 816 C CA . HIS A 1 98 ? -11.135 -2.115 0.177 1.00 95.81 98 HIS A CA 1
ATOM 817 C C . HIS A 1 98 ? -11.496 -1.082 -0.899 1.00 95.81 98 HIS A C 1
ATOM 819 O O . HIS A 1 98 ? -11.855 -1.469 -2.005 1.00 95.81 98 HIS A O 1
ATOM 825 N N . GLU A 1 99 ? -11.332 0.219 -0.621 1.00 96.00 99 GLU A N 1
ATOM 826 C CA . GLU A 1 99 ? -11.616 1.306 -1.571 1.00 96.00 99 GLU A CA 1
ATOM 827 C C . GLU A 1 99 ? -10.827 1.181 -2.888 1.00 96.00 99 GLU A C 1
ATOM 829 O O . GLU A 1 99 ? -11.249 1.713 -3.913 1.00 96.00 99 GLU A O 1
ATOM 834 N N . ILE A 1 100 ? -9.669 0.513 -2.866 1.00 96.31 100 ILE A N 1
ATOM 835 C CA . ILE A 1 100 ? -8.743 0.449 -4.007 1.00 96.31 100 ILE A CA 1
ATOM 836 C C . ILE A 1 100 ? -8.149 -0.945 -4.249 1.00 96.31 100 ILE A C 1
ATOM 838 O O . ILE A 1 100 ? -7.295 -1.101 -5.126 1.00 96.31 100 ILE A O 1
ATOM 842 N N . ILE A 1 101 ? -8.535 -1.949 -3.455 1.00 96.69 101 ILE A N 1
ATOM 843 C CA . ILE A 1 101 ? -7.841 -3.239 -3.441 1.00 96.69 101 ILE A CA 1
ATOM 844 C C . ILE A 1 101 ? -7.950 -3.990 -4.768 1.00 96.69 101 I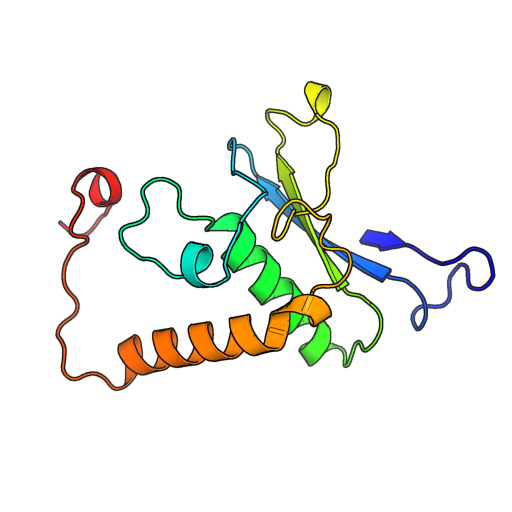LE A C 1
ATOM 846 O O . ILE A 1 101 ? -6.967 -4.590 -5.188 1.00 96.69 101 ILE A O 1
ATOM 850 N N . ASP A 1 102 ? -9.094 -3.939 -5.446 1.00 97.19 102 ASP A N 1
ATOM 851 C CA . ASP A 1 102 ? -9.292 -4.706 -6.679 1.00 97.19 102 ASP A CA 1
ATOM 852 C C . ASP A 1 102 ? -8.342 -4.227 -7.780 1.00 97.19 102 ASP A C 1
ATOM 854 O O . ASP A 1 102 ? -7.588 -5.019 -8.343 1.00 97.19 102 ASP A O 1
ATOM 858 N N . GLY A 1 103 ? -8.268 -2.910 -7.998 1.00 97.75 103 GLY A N 1
ATOM 859 C CA . GLY A 1 103 ? -7.335 -2.331 -8.968 1.00 97.75 103 GLY A CA 1
ATOM 860 C C . GLY A 1 103 ? -5.865 -2.497 -8.567 1.00 9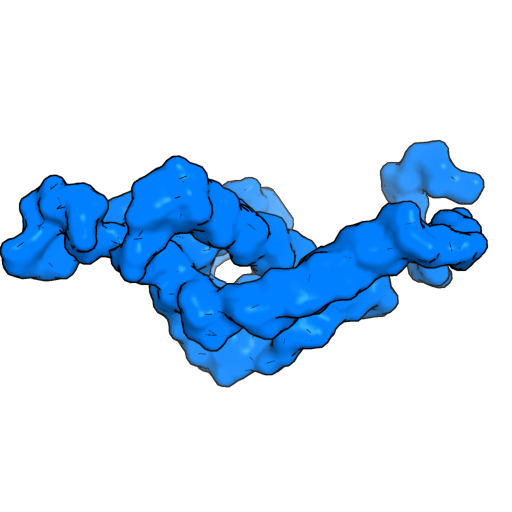7.75 103 GLY A C 1
ATOM 861 O O . GLY A 1 103 ? -4.989 -2.557 -9.434 1.00 97.75 103 GLY A O 1
ATOM 862 N N . TYR A 1 104 ? -5.574 -2.563 -7.264 1.00 97.44 104 TYR A N 1
ATOM 863 C CA . TYR A 1 104 ? -4.243 -2.909 -6.767 1.00 97.44 104 TYR A CA 1
ATOM 864 C C . TYR A 1 104 ? -3.887 -4.365 -7.101 1.00 97.44 104 TYR A C 1
ATOM 866 O O . TYR A 1 104 ? -2.786 -4.623 -7.587 1.00 97.44 104 TYR A O 1
ATOM 874 N N . MET A 1 105 ? -4.803 -5.309 -6.859 1.00 97.88 105 MET A N 1
ATOM 875 C CA . MET A 1 105 ? -4.581 -6.736 -7.099 1.00 97.88 105 MET A CA 1
ATOM 876 C C . MET A 1 105 ? -4.457 -7.049 -8.585 1.00 97.88 105 MET A C 1
ATOM 878 O O . MET A 1 105 ? -3.575 -7.817 -8.946 1.00 97.88 105 MET A O 1
ATOM 882 N N . GLU A 1 106 ? -5.251 -6.400 -9.437 1.00 98.12 106 GLU A N 1
ATOM 883 C CA . GLU A 1 106 ? -5.134 -6.496 -10.897 1.00 98.12 106 GLU A CA 1
ATOM 884 C C . GLU A 1 106 ? -3.707 -6.162 -11.369 1.00 98.12 106 GLU A C 1
ATOM 886 O O . GLU A 1 106 ? -3.080 -6.923 -12.107 1.00 98.12 106 GLU A O 1
ATOM 891 N N . ARG A 1 107 ? -3.147 -5.046 -10.886 1.00 97.19 107 ARG A N 1
ATOM 892 C CA . ARG A 1 107 ? -1.783 -4.609 -11.233 1.00 97.19 107 ARG A CA 1
ATOM 893 C C . ARG A 1 107 ? -0.710 -5.502 -10.629 1.00 97.19 107 ARG A C 1
ATOM 895 O O . ARG A 1 107 ? 0.300 -5.771 -11.278 1.00 97.19 107 ARG A O 1
ATOM 902 N N . LEU A 1 108 ? -0.912 -5.961 -9.394 1.00 96.75 108 LEU A N 1
ATOM 903 C CA . LEU A 1 108 ? 0.011 -6.880 -8.738 1.00 96.75 108 LEU A CA 1
ATOM 904 C C . LEU A 1 108 ? 0.064 -8.224 -9.468 1.00 96.75 108 LEU A C 1
ATOM 906 O O . LEU A 1 108 ? 1.154 -8.739 -9.704 1.00 96.75 108 LEU A O 1
ATOM 910 N N . GLU A 1 109 ? -1.089 -8.769 -9.849 1.00 96.50 109 GLU A N 1
ATOM 911 C CA . GLU A 1 109 ? -1.183 -10.001 -10.626 1.00 96.50 109 GLU A CA 1
ATOM 912 C C . GLU A 1 109 ? -0.518 -9.833 -11.992 1.00 96.50 109 GLU A C 1
ATOM 914 O O . GLU A 1 109 ? 0.304 -10.668 -12.363 1.00 96.50 109 GLU A O 1
ATOM 919 N N . ALA A 1 110 ? -0.788 -8.732 -12.701 1.00 95.25 110 ALA A N 1
ATOM 920 C CA . ALA A 1 110 ? -0.138 -8.435 -13.974 1.00 95.25 110 ALA A CA 1
ATOM 921 C C . ALA A 1 110 ? 1.396 -8.386 -13.842 1.00 95.25 110 ALA A C 1
ATOM 923 O O . ALA A 1 110 ? 2.096 -9.006 -14.644 1.00 95.25 110 ALA A O 1
ATOM 924 N N . LEU A 1 111 ? 1.913 -7.723 -12.800 1.00 93.75 111 LEU A N 1
ATOM 925 C CA . LEU A 1 111 ? 3.350 -7.640 -12.525 1.00 93.75 111 LEU A CA 1
ATOM 926 C C . LEU A 1 111 ? 3.959 -9.018 -12.228 1.00 93.75 111 LEU A C 1
ATOM 928 O O . LEU A 1 111 ? 4.985 -9.383 -12.797 1.00 93.75 111 LEU A O 1
ATOM 932 N N . VAL A 1 112 ? 3.329 -9.810 -11.357 1.00 94.88 112 VAL A N 1
ATOM 933 C CA . VAL A 1 112 ? 3.807 -11.165 -11.029 1.00 94.88 112 VAL A CA 1
ATOM 934 C C . VAL A 1 112 ? 3.746 -12.073 -12.258 1.00 94.88 112 VAL A C 1
ATOM 936 O O . VAL A 1 112 ? 4.667 -12.851 -12.502 1.00 94.88 112 VAL A O 1
ATOM 939 N N . ARG A 1 113 ? 2.691 -11.955 -13.067 1.00 94.69 113 ARG A N 1
ATOM 940 C CA . ARG A 1 113 ? 2.532 -12.708 -14.310 1.00 94.69 113 ARG A CA 1
ATOM 941 C C . ARG A 1 113 ? 3.624 -12.362 -15.314 1.00 94.69 113 ARG A C 1
ATOM 943 O O . ARG A 1 113 ? 4.156 -13.273 -15.940 1.00 94.69 113 ARG A O 1
ATOM 950 N N . GLU A 1 114 ? 3.972 -11.085 -15.461 1.00 92.44 114 GLU A N 1
ATOM 951 C CA . GLU A 1 114 ? 5.115 -10.674 -16.278 1.00 92.44 114 GLU A CA 1
ATOM 952 C C . GLU A 1 114 ? 6.406 -11.319 -15.764 1.00 92.44 114 GLU A C 1
ATOM 954 O O . GLU A 1 114 ? 7.124 -11.937 -16.540 1.00 92.44 114 GLU A O 1
ATOM 959 N N . MET A 1 115 ? 6.669 -11.265 -14.458 1.00 92.00 115 MET A N 1
ATOM 960 C CA . MET A 1 115 ? 7.888 -11.845 -13.883 1.00 92.00 115 MET A CA 1
ATOM 961 C C . MET A 1 115 ? 8.000 -13.367 -14.065 1.00 92.00 115 MET A C 1
ATOM 963 O O . MET A 1 115 ? 9.112 -13.884 -14.114 1.00 92.00 115 MET A O 1
ATOM 967 N N . LEU A 1 116 ? 6.877 -14.092 -14.116 1.00 93.25 116 LEU A N 1
ATOM 968 C CA . LEU A 1 116 ? 6.867 -15.561 -14.130 1.00 93.25 116 LEU A CA 1
ATOM 969 C C . LEU A 1 116 ? 6.608 -16.187 -15.505 1.00 93.25 116 LEU A C 1
ATOM 971 O O . LEU A 1 116 ? 7.062 -17.303 -15.744 1.00 93.25 116 LEU A O 1
ATOM 975 N N . LEU A 1 117 ? 5.841 -15.526 -16.377 1.00 92.69 117 LEU A N 1
ATOM 976 C CA . LEU A 1 117 ? 5.375 -16.093 -17.652 1.00 92.69 117 LEU A CA 1
ATOM 977 C C . LEU A 1 117 ? 5.929 -15.378 -18.887 1.00 92.69 117 LEU A C 1
ATOM 979 O O . LEU A 1 117 ? 5.675 -15.830 -20.003 1.00 92.69 117 LEU A O 1
ATOM 983 N N . SER A 1 118 ? 6.616 -14.250 -18.714 1.00 89.44 118 SER A N 1
ATOM 984 C CA . SER A 1 118 ? 7.215 -13.525 -19.831 1.00 89.44 118 SER A CA 1
ATOM 985 C C . SER A 1 118 ? 8.477 -14.232 -20.322 1.00 89.44 118 SER A C 1
ATOM 987 O O . SER A 1 118 ? 9.280 -14.718 -19.531 1.00 89.44 118 SER A O 1
ATOM 989 N N . ASP A 1 119 ? 8.671 -14.247 -21.637 1.00 89.94 119 ASP A N 1
ATOM 990 C CA . ASP A 1 119 ? 9.927 -14.631 -22.286 1.00 89.94 119 ASP A CA 1
ATOM 991 C C . ASP A 1 119 ? 10.970 -13.501 -22.255 1.00 89.94 119 ASP A C 1
ATOM 993 O O . ASP A 1 119 ? 12.137 -13.716 -22.594 1.00 89.94 119 ASP A O 1
ATOM 997 N N . LYS A 1 120 ? 10.569 -12.298 -21.820 1.00 85.88 120 LYS A N 1
ATOM 998 C CA . LYS A 1 120 ? 11.485 -11.173 -21.635 1.00 85.88 120 LYS A CA 1
ATOM 999 C C . LYS A 1 120 ? 12.555 -11.539 -20.598 1.00 85.88 120 LYS A C 1
ATOM 1001 O O . LYS A 1 120 ? 12.207 -11.888 -19.467 1.00 85.88 120 LYS A O 1
ATOM 1006 N N . PRO A 1 121 ? 13.849 -11.402 -20.929 1.00 87.25 121 PRO A N 1
ATOM 1007 C CA . PRO A 1 121 ? 14.905 -11.582 -19.947 1.00 87.25 121 PRO A CA 1
ATOM 1008 C C . PRO A 1 121 ? 14.796 -10.515 -18.853 1.00 87.25 121 PRO A C 1
ATOM 1010 O O . PRO A 1 121 ? 14.437 -9.368 -19.124 1.00 87.25 121 PRO A O 1
ATOM 1013 N N . PHE A 1 122 ? 15.159 -10.873 -17.621 1.00 87.00 122 PHE A N 1
ATOM 1014 C CA . PHE A 1 122 ? 15.358 -9.877 -16.573 1.00 87.00 122 PHE A CA 1
ATOM 1015 C C . PHE A 1 122 ? 16.493 -8.939 -16.982 1.00 87.00 122 PHE A C 1
ATOM 1017 O O . PHE A 1 122 ? 17.611 -9.379 -17.250 1.00 87.00 122 PHE A O 1
ATOM 1024 N N . THR A 1 123 ? 16.200 -7.644 -17.023 1.00 82.81 123 THR A N 1
ATOM 1025 C CA . THR A 1 123 ? 17.178 -6.598 -17.311 1.00 82.81 123 THR A CA 1
ATOM 1026 C C . THR A 1 123 ? 17.517 -5.824 -16.046 1.00 82.81 123 THR A C 1
ATOM 1028 O O . THR A 1 123 ? 16.754 -5.799 -15.077 1.00 82.81 123 THR A O 1
ATOM 1031 N N . GLN A 1 124 ? 18.670 -5.163 -16.057 1.00 81.31 124 GLN A N 1
ATOM 1032 C CA . GLN A 1 124 ? 19.034 -4.219 -15.009 1.00 81.31 124 GLN A CA 1
ATOM 1033 C C . GLN A 1 124 ? 18.047 -3.045 -14.959 1.00 81.31 124 GLN A C 1
ATOM 1035 O O . GLN A 1 124 ? 17.404 -2.718 -15.960 1.00 81.31 124 GLN A O 1
ATOM 1040 N N . ALA A 1 125 ? 17.940 -2.396 -13.797 1.00 80.06 125 ALA A N 1
ATOM 1041 C CA . ALA A 1 125 ? 17.182 -1.160 -13.681 1.00 80.06 125 ALA A CA 1
ATOM 1042 C C . ALA A 1 125 ? 17.761 -0.097 -14.627 1.00 80.06 125 ALA A C 1
ATOM 1044 O O . ALA A 1 125 ? 18.969 0.122 -14.659 1.00 80.06 125 ALA A O 1
ATOM 1045 N N . GLU A 1 126 ? 16.888 0.604 -15.348 1.00 80.25 126 GLU A N 1
ATOM 1046 C CA . GLU A 1 126 ? 17.292 1.645 -16.305 1.00 80.25 126 GLU A CA 1
ATOM 1047 C C . GLU A 1 126 ? 18.024 2.819 -15.635 1.00 80.25 126 GLU A C 1
ATOM 1049 O O . GLU A 1 126 ? 18.801 3.529 -16.268 1.00 80.25 126 GLU A O 1
ATOM 1054 N N . LYS A 1 127 ? 17.769 3.040 -14.340 1.00 75.62 127 LYS A N 1
ATOM 1055 C CA . LYS A 1 127 ? 18.343 4.140 -13.564 1.00 75.62 127 LYS A CA 1
ATOM 1056 C C . LYS A 1 127 ? 19.492 3.648 -12.698 1.00 75.62 127 LYS A C 1
ATOM 1058 O O . LYS A 1 127 ? 19.253 2.971 -11.698 1.00 75.62 127 LYS A O 1
ATOM 1063 N N . GLU A 1 128 ? 20.706 4.106 -12.995 1.00 74.94 128 GLU A N 1
ATOM 1064 C CA . GLU A 1 128 ? 21.908 3.808 -12.198 1.00 74.94 128 GLU A CA 1
ATOM 1065 C C . GLU A 1 128 ? 21.733 4.138 -10.709 1.00 74.94 128 GLU A C 1
ATOM 1067 O O . GLU A 1 128 ? 22.157 3.364 -9.854 1.00 74.94 128 GLU A O 1
ATOM 1072 N N . GLU A 1 129 ? 21.024 5.227 -10.383 1.00 77.69 129 GLU A N 1
ATOM 1073 C CA . GLU A 1 129 ? 20.713 5.616 -8.999 1.00 77.69 129 GLU A CA 1
ATOM 1074 C C . GLU A 1 129 ? 20.010 4.490 -8.222 1.00 77.69 129 GLU A C 1
ATOM 1076 O O . GLU A 1 129 ? 20.299 4.267 -7.044 1.00 77.69 129 GLU A O 1
ATOM 1081 N N . SER A 1 130 ? 19.123 3.742 -8.891 1.00 73.69 130 SER A N 1
ATOM 1082 C CA . SER A 1 130 ? 18.399 2.609 -8.297 1.00 73.69 130 SER A CA 1
ATOM 1083 C C . SER A 1 130 ? 19.318 1.413 -8.032 1.00 73.69 130 SER A C 1
ATOM 1085 O O . SER A 1 130 ? 19.046 0.629 -7.126 1.00 73.69 130 SER A O 1
ATOM 1087 N N . CYS A 1 131 ? 20.427 1.310 -8.772 1.00 76.94 131 CYS A N 1
ATOM 1088 C CA . CYS A 1 131 ? 21.435 0.258 -8.648 1.00 76.94 131 CYS A CA 1
ATOM 1089 C C . CYS A 1 131 ? 22.675 0.661 -7.836 1.00 76.94 131 CYS A C 1
ATOM 1091 O O . CYS A 1 131 ? 23.585 -0.154 -7.685 1.00 76.94 131 CYS A O 1
ATOM 1093 N N . THR A 1 132 ? 22.702 1.862 -7.240 1.00 81.56 132 THR A N 1
ATOM 1094 C CA . THR A 1 132 ? 23.825 2.353 -6.409 1.00 81.56 132 THR A CA 1
ATOM 1095 C C . THR A 1 132 ? 24.250 1.343 -5.338 1.00 81.56 132 THR A C 1
ATOM 1097 O O . THR A 1 132 ? 25.436 1.196 -5.048 1.00 81.56 132 THR A O 1
ATOM 1100 N N . PHE A 1 133 ? 23.277 0.620 -4.775 1.00 81.25 133 PHE A N 1
ATOM 1101 C CA . PHE A 1 133 ? 23.472 -0.358 -3.702 1.00 81.25 133 PHE A CA 1
ATOM 1102 C C . PHE A 1 133 ? 23.127 -1.799 -4.121 1.00 81.25 133 PHE A C 1
ATOM 1104 O O . PHE A 1 133 ? 22.965 -2.663 -3.259 1.00 81.25 133 PHE A O 1
ATOM 1111 N N . CYS A 1 134 ? 22.982 -2.075 -5.422 1.00 80.75 134 CYS A N 1
ATOM 1112 C CA . CYS A 1 134 ? 22.692 -3.422 -5.914 1.00 80.75 134 CYS A CA 1
ATOM 1113 C C . CYS A 1 134 ? 23.948 -4.305 -5.896 1.00 80.75 134 CYS A C 1
ATOM 1115 O O . CYS A 1 134 ? 25.039 -3.872 -6.264 1.00 80.75 134 CYS A O 1
ATOM 1117 N N . LEU A 1 135 ? 23.771 -5.566 -5.488 1.00 79.75 135 LEU A N 1
ATOM 1118 C CA . LEU A 1 135 ? 24.825 -6.591 -5.513 1.00 79.75 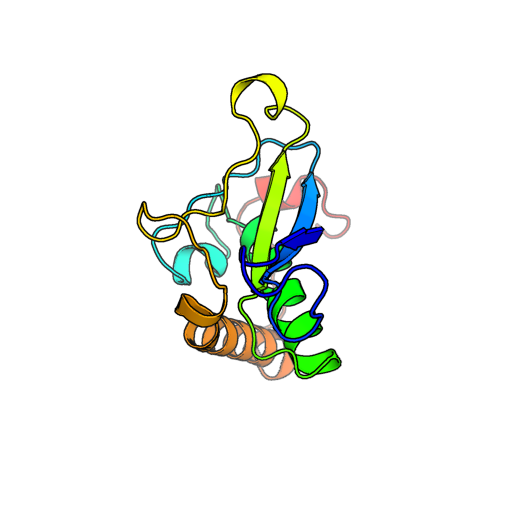135 LEU A CA 1
ATOM 1119 C C . LEU A 1 135 ? 25.129 -7.086 -6.933 1.00 79.75 135 LEU A C 1
ATOM 1121 O O . LEU A 1 135 ? 26.237 -7.540 -7.200 1.00 79.75 135 LEU A O 1
ATOM 1125 N N . PHE A 1 136 ? 24.145 -6.993 -7.825 1.00 73.31 136 PHE A N 1
ATOM 1126 C CA . PHE A 1 136 ? 24.247 -7.358 -9.231 1.00 73.31 136 PHE A CA 1
ATOM 1127 C C . PHE A 1 136 ? 24.269 -6.058 -10.044 1.00 73.31 136 PHE A C 1
ATOM 1129 O O . PHE A 1 136 ? 23.359 -5.238 -9.888 1.00 73.31 136 PHE A O 1
ATOM 1136 N N . LYS A 1 137 ? 25.344 -5.853 -10.811 1.00 61.41 137 LYS A N 1
ATOM 1137 C CA . LYS A 1 137 ? 25.602 -4.685 -11.664 1.00 61.41 137 LYS A CA 1
ATOM 1138 C C . LYS A 1 137 ? 25.789 -5.107 -13.112 1.00 61.41 137 LYS A C 1
ATOM 1140 O O . LYS A 1 137 ? 26.237 -6.260 -13.310 1.00 61.41 137 LYS A O 1
#

pLDDT: mean 90.04, std 6.7, range [61.41, 98.12]